Protein AF-A0A7S3U7Y8-F1 (afdb_monomer)

Sequence (103 aa):
TLSSFVITFFVGQSYTFWKNAYALTRAVQGRMNDLGMLCAAHAARGSDGQLTVESEQLLSNLARNLRLVHLLFWADVLYRRSRTFGAPFRILLSDAGFARLAE

Solvent-accessible surface area (backbone atoms only — not comparable to full-atom values): 5876 Å² total; per-residue (Å²): 112,68,67,58,52,53,48,54,52,51,51,55,53,52,50,53,52,49,52,54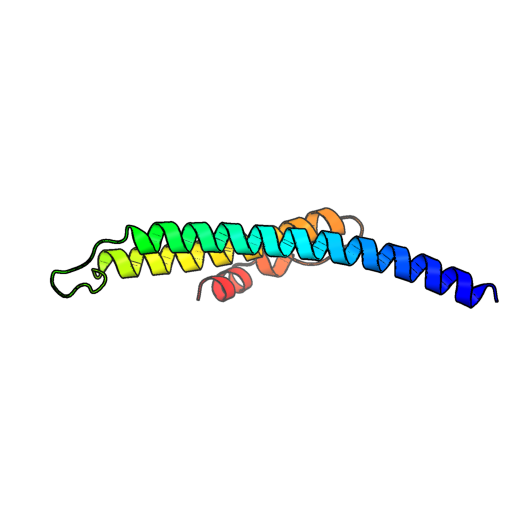,54,50,53,51,53,50,50,56,53,48,54,54,49,51,52,54,49,54,52,64,73,70,46,52,55,46,98,84,69,43,69,31,71,68,38,48,52,50,51,51,53,49,53,52,49,53,52,46,52,53,52,54,50,52,50,45,60,50,41,71,71,24,72,88,72,70,64,76,63,60,53,63,73,33,71,71,40,40,53,72,66,72,115

Foldseek 3Di:
DVVVVVVVVVVVVVVVVVVVVVVVLVVLVVVLVVVLVVLVVPADADPVRHGDPVSVVVSVVSVLVSQLCSVVVVLVVVCVVCVVPDDCPVCCVDPVVVVVSND

Structure (mmCIF, N/CA/C/O backbone):
data_AF-A0A7S3U7Y8-F1
#
_entry.id   AF-A0A7S3U7Y8-F1
#
loop_
_atom_site.group_PDB
_atom_site.id
_atom_site.type_symbol
_atom_site.label_atom_id
_atom_site.label_alt_id
_atom_site.label_comp_id
_atom_site.label_asym_id
_atom_site.label_entity_id
_atom_site.label_seq_id
_atom_site.pdbx_PDB_ins_code
_atom_site.Cartn_x
_atom_site.Cartn_y
_atom_site.Cartn_z
_atom_site.occupancy
_atom_site.B_iso_or_equiv
_atom_site.auth_seq_id
_atom_site.auth_comp_id
_atom_site.auth_asym_id
_atom_site.auth_atom_id
_atom_site.pdbx_PDB_model_num
ATOM 1 N N . THR A 1 1 ? 9.691 -0.856 -41.953 1.00 78.44 1 THR A N 1
ATOM 2 C CA . THR A 1 1 ? 10.071 -2.190 -41.429 1.00 78.44 1 THR A CA 1
ATOM 3 C C . THR A 1 1 ? 10.917 -2.096 -40.167 1.00 78.44 1 THR A C 1
ATOM 5 O O . THR A 1 1 ? 10.485 -2.615 -39.149 1.00 78.44 1 THR A O 1
ATOM 8 N N . LEU A 1 2 ? 12.050 -1.376 -40.164 1.00 93.19 2 LEU A N 1
ATOM 9 C CA . LEU A 1 2 ? 12.878 -1.193 -38.957 1.00 93.19 2 LEU A CA 1
ATOM 10 C C . LEU A 1 2 ? 12.145 -0.473 -37.808 1.00 93.19 2 LEU A C 1
ATOM 12 O O . LEU A 1 2 ? 12.178 -0.937 -36.675 1.00 93.19 2 LEU A O 1
ATOM 16 N N . SER A 1 3 ? 11.427 0.617 -38.093 1.00 94.31 3 SER A N 1
ATOM 17 C CA . SER A 1 3 ? 10.708 1.378 -37.059 1.00 94.31 3 SER A CA 1
ATOM 18 C C . SER A 1 3 ? 9.643 0.545 -36.344 1.00 94.31 3 SER A C 1
ATOM 20 O O . SER A 1 3 ? 9.536 0.602 -35.125 1.00 94.31 3 SER A O 1
ATOM 22 N N . SER A 1 4 ? 8.900 -0.284 -37.082 1.00 94.69 4 SER A N 1
ATOM 23 C CA . SER A 1 4 ? 7.910 -1.199 -36.504 1.00 94.69 4 SER A CA 1
ATOM 24 C C . SER A 1 4 ? 8.570 -2.230 -35.588 1.00 94.69 4 SER A C 1
ATOM 26 O O . SER A 1 4 ? 8.086 -2.444 -34.486 1.00 94.69 4 SER A O 1
ATOM 28 N N . PHE A 1 5 ? 9.711 -2.801 -35.993 1.00 95.19 5 PHE A N 1
ATOM 29 C CA . PHE A 1 5 ? 10.482 -3.718 -35.147 1.00 95.19 5 PHE A CA 1
ATOM 30 C C . PHE A 1 5 ? 10.934 -3.052 -33.839 1.00 95.19 5 PHE A C 1
ATOM 32 O O . PHE A 1 5 ? 10.715 -3.602 -32.761 1.00 95.19 5 PHE A O 1
ATOM 39 N N . VAL A 1 6 ? 11.505 -1.845 -33.923 1.00 96.94 6 VAL A N 1
ATOM 40 C CA . VAL A 1 6 ? 11.969 -1.091 -32.747 1.00 96.94 6 VAL A CA 1
ATOM 41 C C . VAL A 1 6 ? 10.809 -0.777 -31.800 1.00 96.94 6 VAL A C 1
ATOM 43 O O . VAL A 1 6 ? 10.937 -0.978 -30.594 1.00 96.94 6 VAL A O 1
ATOM 46 N N . ILE A 1 7 ? 9.662 -0.342 -32.331 1.00 96.25 7 ILE A N 1
ATOM 47 C CA . ILE A 1 7 ? 8.470 -0.044 -31.528 1.00 96.25 7 ILE A CA 1
ATOM 48 C C . ILE A 1 7 ? 7.942 -1.312 -30.857 1.00 96.25 7 ILE A C 1
ATOM 50 O O . ILE A 1 7 ? 7.711 -1.301 -29.652 1.00 96.25 7 ILE A O 1
ATOM 54 N N . THR A 1 8 ? 7.777 -2.412 -31.594 1.00 96.94 8 THR A N 1
ATOM 55 C CA . THR A 1 8 ? 7.271 -3.669 -31.025 1.00 96.94 8 THR A CA 1
ATOM 56 C C . THR A 1 8 ? 8.197 -4.203 -29.935 1.00 96.94 8 THR A C 1
ATOM 58 O O . THR A 1 8 ? 7.717 -4.614 -28.878 1.00 96.94 8 THR A O 1
ATOM 61 N N . PHE A 1 9 ? 9.515 -4.146 -30.145 1.00 96.12 9 PHE A N 1
ATOM 62 C CA . PHE A 1 9 ? 10.490 -4.544 -29.132 1.00 96.12 9 PHE A CA 1
ATOM 63 C C . PHE A 1 9 ? 10.401 -3.660 -27.882 1.00 96.12 9 PHE A C 1
ATOM 65 O O . PHE A 1 9 ? 10.276 -4.175 -26.769 1.00 96.12 9 PHE A O 1
ATOM 72 N N . PHE A 1 10 ? 10.407 -2.336 -28.061 1.00 96.75 10 PHE A N 1
ATOM 73 C CA . PHE A 1 10 ? 10.296 -1.383 -26.959 1.00 96.75 10 PHE A CA 1
ATOM 74 C C . PHE A 1 10 ? 9.003 -1.592 -26.166 1.00 96.75 10 PHE A C 1
ATOM 76 O O . PHE A 1 10 ? 9.051 -1.764 -24.951 1.00 96.75 10 PHE A O 1
ATOM 83 N N . VAL A 1 11 ? 7.857 -1.673 -26.848 1.00 97.31 11 VAL A N 1
ATOM 84 C CA . VAL A 1 11 ? 6.546 -1.894 -26.221 1.00 97.31 11 VAL A CA 1
ATOM 85 C C . VAL A 1 11 ? 6.510 -3.219 -25.462 1.00 97.31 11 VAL A C 1
ATOM 87 O O . VAL A 1 11 ? 5.997 -3.257 -24.345 1.00 97.31 11 VAL A O 1
ATOM 90 N N . GLY A 1 12 ? 7.090 -4.293 -26.007 1.00 97.50 12 GLY A N 1
ATOM 91 C CA . GLY A 1 12 ? 7.177 -5.581 -25.315 1.00 97.50 12 GLY A CA 1
ATOM 92 C C . GLY A 1 12 ? 7.944 -5.493 -23.989 1.00 97.50 12 GLY A C 1
ATOM 93 O O . GLY A 1 12 ? 7.492 -6.016 -22.962 1.00 97.50 12 GLY A O 1
ATOM 94 N N . GLN A 1 13 ? 9.070 -4.774 -23.982 1.00 96.75 13 GLN A N 1
ATOM 95 C CA . GLN A 1 13 ? 9.856 -4.532 -22.769 1.00 96.75 13 GLN A CA 1
ATOM 96 C C . GLN A 1 13 ? 9.113 -3.625 -21.780 1.00 96.75 13 GLN A C 1
ATOM 98 O O . GLN A 1 13 ? 8.990 -3.963 -20.599 1.00 96.75 13 GLN A O 1
ATOM 103 N N . SER A 1 14 ? 8.544 -2.514 -22.253 1.00 96.12 14 SER A N 1
ATOM 104 C CA . SER A 1 14 ? 7.764 -1.586 -21.428 1.00 96.12 14 SER A CA 1
ATOM 105 C C . SER A 1 14 ? 6.550 -2.257 -20.790 1.00 96.12 14 SER A C 1
ATOM 107 O O . SER A 1 14 ? 6.276 -2.032 -19.613 1.00 96.12 14 SER A O 1
ATOM 109 N N . TYR A 1 15 ? 5.845 -3.117 -21.527 1.00 96.88 15 TYR A N 1
ATOM 110 C CA . TYR A 1 15 ? 4.694 -3.852 -21.011 1.00 96.88 15 TYR A CA 1
ATOM 111 C C . TYR A 1 15 ? 5.093 -4.845 -19.917 1.00 96.88 15 TYR A C 1
ATOM 113 O O . TYR A 1 15 ? 4.431 -4.936 -18.882 1.00 96.88 15 TYR A O 1
ATOM 121 N N . THR A 1 16 ? 6.201 -5.564 -20.108 1.00 97.12 16 THR A N 1
ATOM 122 C CA . THR A 1 16 ? 6.731 -6.484 -19.091 1.00 97.12 16 THR A CA 1
ATOM 123 C C . THR A 1 16 ? 7.113 -5.733 -17.818 1.00 97.12 16 THR A C 1
ATOM 125 O O . THR A 1 16 ? 6.726 -6.138 -16.721 1.00 97.12 16 THR A O 1
ATOM 128 N N . PHE A 1 17 ? 7.792 -4.594 -17.959 1.00 94.25 17 PHE A N 1
ATOM 129 C CA . PHE A 1 17 ? 8.104 -3.715 -16.837 1.00 94.25 17 PHE A CA 1
ATOM 130 C C . PHE A 1 17 ? 6.839 -3.220 -16.120 1.00 94.25 17 PHE A C 1
ATOM 132 O O . PHE A 1 17 ? 6.749 -3.321 -14.895 1.00 94.25 17 PHE A O 1
ATOM 139 N N . TRP A 1 18 ? 5.846 -2.734 -16.871 1.00 94.88 18 TRP A N 1
ATOM 140 C CA . TRP A 1 18 ? 4.582 -2.249 -16.318 1.00 94.88 18 TRP A CA 1
ATOM 141 C C . TRP A 1 18 ? 3.844 -3.332 -15.530 1.00 94.88 18 TRP A C 1
ATOM 143 O O . TRP A 1 18 ? 3.422 -3.070 -14.406 1.00 94.88 18 TRP A O 1
ATOM 153 N N . LYS A 1 19 ? 3.741 -4.558 -16.062 1.00 97.62 19 LYS A N 1
ATOM 154 C CA . LYS A 1 19 ? 3.100 -5.679 -15.354 1.00 97.62 19 LYS A CA 1
ATOM 155 C C . LYS A 1 19 ? 3.759 -5.956 -14.006 1.00 97.62 19 LYS A C 1
ATOM 157 O O . LYS A 1 19 ? 3.061 -6.126 -13.009 1.00 97.62 19 LYS A O 1
ATOM 162 N N . ASN A 1 20 ? 5.091 -5.974 -13.969 1.00 95.50 20 ASN A N 1
ATOM 163 C CA . ASN A 1 20 ? 5.837 -6.227 -12.738 1.00 95.50 20 ASN A CA 1
ATOM 164 C C . ASN A 1 20 ? 5.624 -5.103 -11.718 1.00 95.50 20 ASN A C 1
ATOM 166 O O . ASN A 1 20 ? 5.339 -5.373 -10.552 1.00 95.50 20 ASN A O 1
ATOM 170 N N . ALA A 1 21 ? 5.700 -3.845 -12.161 1.00 91.69 21 ALA A N 1
ATOM 171 C CA . ALA A 1 21 ? 5.425 -2.693 -11.309 1.00 91.69 21 ALA A CA 1
ATOM 172 C C . ALA A 1 21 ? 3.986 -2.725 -10.766 1.00 91.69 21 ALA A C 1
ATOM 174 O O . ALA A 1 21 ? 3.779 -2.549 -9.569 1.00 91.69 21 ALA A O 1
ATOM 175 N N . TYR A 1 22 ? 3.003 -3.021 -11.618 1.00 93.94 22 TYR A N 1
ATOM 176 C CA . TYR A 1 22 ? 1.601 -3.140 -11.228 1.00 93.94 22 TYR A CA 1
ATOM 177 C C . TYR A 1 22 ? 1.388 -4.232 -10.173 1.00 93.94 22 TYR A C 1
ATOM 179 O O . TYR A 1 22 ? 0.763 -3.974 -9.144 1.00 93.94 22 TYR A O 1
ATOM 187 N N . ALA A 1 23 ? 1.940 -5.430 -10.391 1.00 96.31 23 ALA A N 1
ATOM 188 C CA . ALA A 1 23 ? 1.817 -6.544 -9.455 1.00 96.31 23 ALA A CA 1
ATOM 189 C C . ALA A 1 23 ? 2.391 -6.195 -8.072 1.00 96.31 23 ALA A C 1
ATOM 191 O O . ALA A 1 23 ? 1.736 -6.429 -7.055 1.00 96.31 23 ALA A O 1
ATOM 192 N N . LEU A 1 24 ? 3.571 -5.566 -8.031 1.00 93.06 24 LEU A N 1
ATOM 193 C CA . LEU A 1 24 ? 4.194 -5.109 -6.786 1.00 93.06 24 LEU A CA 1
ATOM 194 C C . LEU A 1 24 ? 3.348 -4.043 -6.081 1.00 93.06 24 LEU A C 1
ATOM 196 O O . LEU A 1 24 ? 3.107 -4.149 -4.879 1.00 93.06 24 LEU A O 1
ATOM 200 N N . THR A 1 25 ? 2.835 -3.056 -6.819 1.00 91.81 25 THR A N 1
ATOM 201 C CA . THR A 1 25 ? 1.961 -2.022 -6.251 1.00 91.81 25 THR A CA 1
ATOM 202 C C . THR A 1 25 ? 0.706 -2.625 -5.628 1.00 91.81 25 THR A C 1
ATOM 204 O O . THR A 1 25 ? 0.326 -2.257 -4.516 1.00 91.81 25 THR A O 1
ATOM 207 N N . ARG A 1 26 ? 0.076 -3.588 -6.307 1.00 94.31 26 ARG A N 1
ATOM 208 C CA . ARG A 1 26 ? -1.107 -4.284 -5.784 1.00 94.31 26 ARG A CA 1
ATOM 209 C C . ARG A 1 26 ? -0.784 -5.141 -4.565 1.00 94.31 26 ARG A C 1
ATOM 211 O O . ARG A 1 26 ? -1.590 -5.168 -3.640 1.00 94.31 26 ARG A O 1
ATOM 218 N N . ALA A 1 27 ? 0.383 -5.781 -4.524 1.00 95.75 27 ALA A N 1
ATOM 219 C CA . ALA A 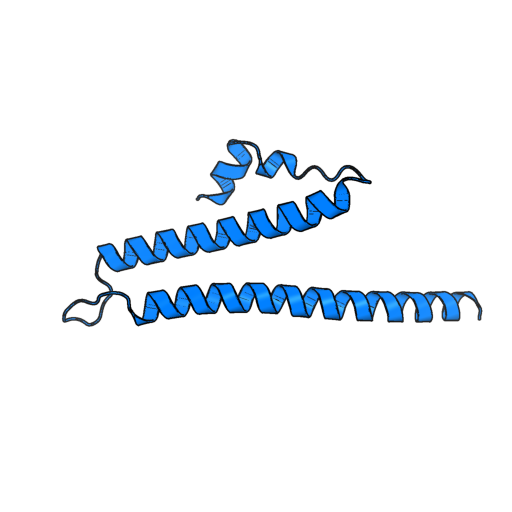1 27 ? 0.820 -6.542 -3.357 1.00 95.75 27 ALA A CA 1
ATOM 220 C C . ALA A 1 27 ? 0.985 -5.642 -2.121 1.00 95.75 27 ALA A C 1
ATOM 222 O O . ALA A 1 27 ? 0.456 -5.965 -1.058 1.00 95.75 27 ALA A O 1
ATOM 223 N N . VAL A 1 28 ? 1.636 -4.481 -2.267 1.00 92.62 28 VAL A N 1
ATOM 224 C CA . VAL A 1 28 ? 1.785 -3.494 -1.180 1.00 92.62 28 VAL A CA 1
ATOM 225 C C . VAL A 1 28 ? 0.418 -3.013 -0.685 1.00 92.62 28 VAL A C 1
ATOM 227 O O . VAL A 1 28 ? 0.155 -3.029 0.517 1.00 92.62 28 VAL A O 1
ATOM 230 N N . GLN A 1 29 ? -0.486 -2.658 -1.605 1.00 92.25 29 GLN A N 1
ATOM 231 C CA . GLN A 1 29 ? -1.859 -2.267 -1.267 1.00 92.25 29 GLN A CA 1
ATOM 232 C C . GLN A 1 29 ? -2.619 -3.373 -0.525 1.00 92.25 29 GLN A C 1
ATOM 234 O O . GLN A 1 29 ? -3.282 -3.092 0.472 1.00 92.25 29 GLN A O 1
ATOM 239 N N . GLY A 1 30 ? -2.487 -4.624 -0.972 1.00 95.19 30 GLY A N 1
ATOM 240 C CA . GLY A 1 30 ? -3.103 -5.781 -0.325 1.00 95.19 30 GLY A CA 1
ATOM 241 C C . GLY A 1 30 ? -2.628 -5.966 1.114 1.00 95.19 30 GLY A C 1
ATOM 242 O O . GLY A 1 30 ? -3.450 -6.068 2.015 1.00 95.19 30 GLY A O 1
ATOM 243 N N . ARG A 1 31 ? -1.315 -5.905 1.365 1.00 95.06 31 ARG A N 1
ATOM 244 C CA . ARG A 1 31 ? -0.756 -6.059 2.722 1.00 95.06 31 ARG A CA 1
ATOM 245 C C . ARG A 1 31 ? -1.231 -4.982 3.696 1.00 95.06 31 ARG A C 1
ATOM 247 O O . ARG A 1 31 ? -1.512 -5.291 4.848 1.00 95.06 31 ARG A O 1
ATOM 254 N N . MET A 1 32 ? -1.355 -3.733 3.252 1.00 94.19 32 MET A N 1
ATOM 255 C CA . MET A 1 32 ? -1.903 -2.671 4.107 1.00 94.19 32 MET A CA 1
ATOM 256 C C . MET A 1 32 ? -3.388 -2.884 4.408 1.00 94.19 32 MET A C 1
ATOM 258 O O . MET A 1 32 ? -3.829 -2.626 5.525 1.00 94.19 32 MET A O 1
ATOM 262 N N . ASN A 1 33 ? -4.155 -3.378 3.434 1.00 94.50 33 ASN A N 1
ATOM 263 C CA . ASN A 1 33 ? -5.548 -3.750 3.656 1.00 94.50 33 ASN A CA 1
ATOM 264 C C . ASN A 1 33 ? -5.670 -4.908 4.655 1.00 94.50 33 ASN A C 1
ATOM 266 O O . ASN A 1 33 ? -6.527 -4.860 5.531 1.00 94.50 33 ASN A O 1
ATOM 270 N N . ASP A 1 34 ? -4.790 -5.908 4.567 1.00 96.44 34 ASP A N 1
ATOM 271 C CA . ASP A 1 34 ? -4.762 -7.034 5.506 1.00 96.44 34 ASP A CA 1
ATOM 272 C C . ASP A 1 34 ? -4.529 -6.553 6.948 1.00 96.44 34 ASP A C 1
ATOM 274 O O . ASP A 1 34 ? -5.208 -7.014 7.863 1.00 96.44 34 ASP A O 1
ATOM 278 N N . LEU A 1 35 ? -3.635 -5.576 7.154 1.00 95.44 35 LEU A N 1
ATOM 279 C CA . LEU A 1 35 ? -3.433 -4.940 8.463 1.00 95.44 35 LEU A CA 1
ATOM 280 C C . LEU A 1 35 ? -4.701 -4.236 8.958 1.00 95.44 35 LEU A C 1
ATOM 282 O O . LEU A 1 35 ? -5.106 -4.433 10.103 1.00 95.44 35 LEU A O 1
ATOM 286 N N . GLY A 1 36 ? -5.348 -3.448 8.095 1.00 94.69 36 GLY A N 1
ATOM 287 C CA . GLY A 1 36 ? -6.602 -2.773 8.434 1.00 94.69 36 GLY A CA 1
ATOM 288 C C . GLY A 1 36 ? -7.706 -3.760 8.822 1.00 94.69 36 GLY A C 1
ATOM 289 O O . GLY A 1 36 ? -8.372 -3.575 9.839 1.00 94.69 36 GLY A O 1
ATOM 290 N N . MET A 1 37 ? -7.850 -4.846 8.060 1.00 95.88 37 MET A N 1
ATOM 291 C CA . MET A 1 37 ? -8.820 -5.907 8.331 1.00 95.88 37 MET A CA 1
ATOM 292 C C . MET A 1 37 ? -8.524 -6.655 9.629 1.00 95.88 37 MET A C 1
ATOM 294 O O . MET A 1 37 ? -9.448 -6.906 10.398 1.00 95.88 37 MET A O 1
ATOM 298 N N . LEU A 1 38 ? -7.258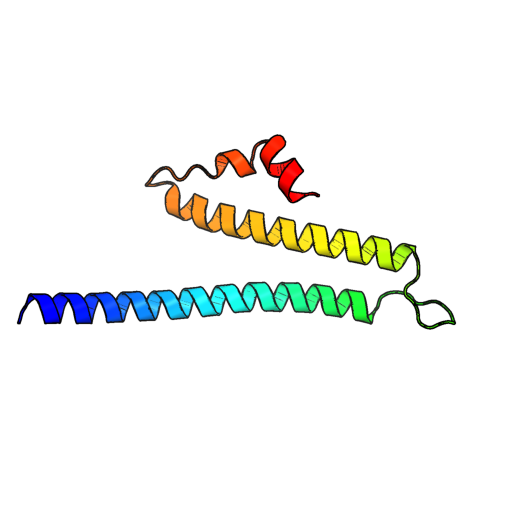 -6.982 9.900 1.00 96.81 38 LEU A N 1
ATOM 299 C CA . LEU A 1 38 ? -6.858 -7.663 11.131 1.00 96.81 38 LEU A CA 1
ATOM 300 C C . LEU A 1 38 ? -7.203 -6.820 12.365 1.00 96.81 38 LEU A C 1
ATOM 302 O O . LEU A 1 38 ? -7.792 -7.325 13.320 1.00 96.81 38 LEU A O 1
ATOM 306 N N . CYS A 1 39 ? -6.896 -5.522 12.327 1.00 95.94 39 CYS A N 1
ATOM 307 C CA . CYS A 1 39 ? -7.238 -4.610 13.413 1.00 95.94 39 CYS A CA 1
ATOM 308 C C . CYS A 1 39 ? -8.756 -4.437 13.557 1.00 95.94 39 CYS A C 1
ATOM 310 O O . CYS A 1 39 ? -9.263 -4.470 14.674 1.00 95.94 39 CYS A 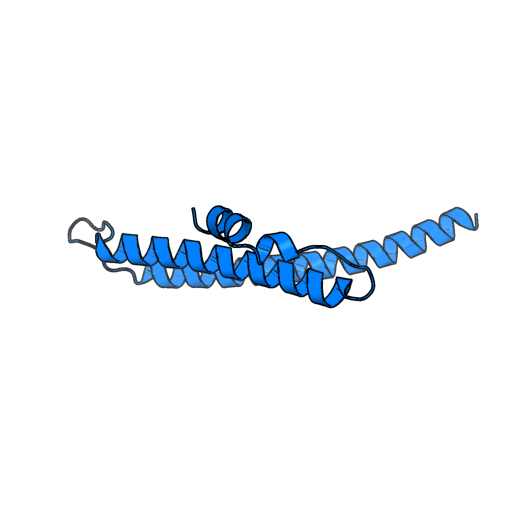O 1
ATOM 312 N N . ALA A 1 40 ? -9.496 -4.306 12.454 1.00 94.94 40 ALA A N 1
ATOM 313 C CA . ALA A 1 40 ? -10.951 -4.162 12.490 1.00 94.94 40 ALA A CA 1
ATOM 314 C C . ALA A 1 40 ? -11.672 -5.429 12.993 1.00 94.94 40 ALA A C 1
ATOM 316 O O . ALA A 1 40 ? -12.709 -5.329 13.654 1.00 94.94 40 ALA A O 1
ATOM 317 N N . ALA A 1 41 ? -11.125 -6.614 12.705 1.00 95.81 41 ALA A N 1
ATOM 318 C CA . ALA A 1 41 ? -11.664 -7.897 13.153 1.00 95.81 41 ALA A CA 1
ATOM 319 C C . ALA A 1 41 ? -11.489 -8.126 14.663 1.00 95.81 41 ALA A C 1
ATOM 321 O O . ALA A 1 41 ? -12.290 -8.835 15.270 1.00 95.81 41 ALA A O 1
ATOM 322 N N . HIS A 1 42 ? -10.460 -7.531 15.270 1.00 95.56 42 HIS A N 1
ATOM 323 C CA 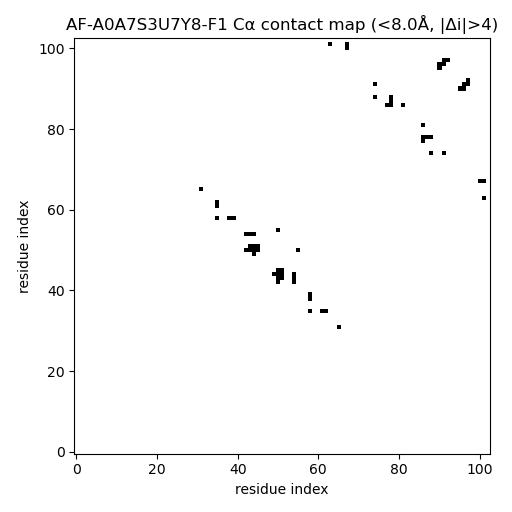. HIS A 1 42 ? -10.158 -7.658 16.702 1.00 95.56 42 HIS A CA 1
ATOM 324 C C . HIS A 1 42 ? -10.479 -6.399 17.514 1.00 95.56 42 HIS A C 1
ATOM 326 O O . HIS A 1 42 ? -10.193 -6.345 18.708 1.00 95.56 42 HIS A O 1
ATOM 332 N N . ALA A 1 43 ? -11.072 -5.388 16.882 1.00 96.88 43 ALA A N 1
ATOM 333 C CA . ALA A 1 43 ? -11.487 -4.166 17.548 1.00 96.88 43 ALA A CA 1
ATOM 334 C C . ALA A 1 43 ? -12.576 -4.451 18.594 1.00 96.88 43 ALA A C 1
ATOM 336 O O . ALA A 1 43 ? -13.481 -5.258 18.356 1.00 96.88 43 ALA A O 1
ATOM 337 N N . ALA A 1 44 ? -12.493 -3.782 19.747 1.00 96.81 44 ALA A N 1
ATOM 338 C CA . ALA A 1 44 ? -13.462 -3.963 20.816 1.00 96.81 44 ALA A CA 1
ATOM 339 C C . ALA A 1 44 ? -14.831 -3.413 20.397 1.00 96.81 44 ALA A C 1
ATOM 341 O O . ALA A 1 44 ? -14.940 -2.393 19.706 1.00 96.81 44 ALA A O 1
ATOM 342 N N . ARG A 1 45 ? -15.885 -4.112 20.821 1.00 96.94 45 ARG A N 1
ATOM 343 C CA . ARG A 1 45 ? -17.272 -3.789 20.485 1.00 96.94 45 ARG A CA 1
ATOM 344 C C . ARG A 1 45 ? -18.135 -3.721 21.735 1.00 96.94 45 ARG A C 1
ATOM 346 O O . ARG A 1 45 ? -17.882 -4.443 22.699 1.00 96.94 45 ARG A O 1
ATOM 353 N N . GLY A 1 46 ? -19.134 -2.848 21.699 1.00 94.88 46 GLY A N 1
ATOM 354 C CA . GLY A 1 46 ? -20.168 -2.757 22.719 1.00 94.88 46 GLY A CA 1
ATOM 355 C C . GLY A 1 46 ? -21.116 -3.956 22.688 1.00 94.88 46 GLY A C 1
ATOM 356 O O . GLY A 1 46 ? -21.053 -4.818 21.807 1.00 94.88 46 GLY A O 1
ATOM 357 N N . SER A 1 47 ? -22.035 -4.002 23.652 1.00 93.94 47 SER A N 1
ATOM 358 C CA . SER A 1 47 ? -23.109 -5.005 23.698 1.00 93.94 47 SER A CA 1
ATOM 359 C C . SER A 1 47 ? -24.080 -4.909 22.514 1.00 93.94 47 SER A C 1
ATOM 361 O O . SER A 1 47 ? -24.773 -5.873 22.206 1.00 93.94 47 SER A O 1
ATOM 363 N N . ASP A 1 48 ? -24.106 -3.764 21.836 1.00 94.44 48 ASP A N 1
ATOM 364 C CA . ASP A 1 48 ? -24.841 -3.488 20.602 1.00 94.44 48 ASP A CA 1
ATOM 365 C C . ASP A 1 48 ? -24.107 -3.965 19.330 1.00 94.44 48 ASP A C 1
ATOM 367 O O . ASP A 1 48 ? -24.629 -3.836 18.222 1.00 94.44 48 ASP A O 1
ATOM 371 N N . GLY A 1 49 ? -22.892 -4.510 19.472 1.00 92.38 49 GLY A N 1
ATOM 372 C CA . GLY A 1 49 ? -22.043 -4.954 18.366 1.00 92.38 49 GLY A CA 1
ATOM 373 C C . GLY A 1 49 ? -21.338 -3.820 17.610 1.00 92.38 49 GLY A C 1
ATOM 374 O O . GLY A 1 49 ? -20.553 -4.095 16.690 1.00 92.38 49 GLY A O 1
ATOM 375 N N . GLN A 1 50 ? -21.566 -2.561 17.992 1.00 95.06 50 GLN A N 1
ATOM 376 C CA . GLN A 1 50 ? -20.872 -1.412 17.416 1.00 95.06 50 GLN A CA 1
ATOM 377 C C . GLN A 1 50 ? -19.459 -1.298 17.976 1.00 95.06 50 GLN A C 1
ATOM 379 O O . GLN A 1 50 ? -19.148 -1.841 19.035 1.00 95.06 50 GLN A O 1
ATOM 384 N N . LEU A 1 51 ? -18.574 -0.626 17.242 1.00 95.94 51 LEU A N 1
ATOM 385 C CA . LEU A 1 51 ? -17.227 -0.340 17.736 1.00 95.94 51 LEU A CA 1
ATOM 386 C C . LEU A 1 51 ? -17.308 0.559 18.972 1.00 95.94 51 LEU A C 1
ATOM 388 O O . LEU A 1 51 ? -18.112 1.489 19.008 1.00 95.94 51 LEU A O 1
ATOM 392 N N . THR A 1 52 ? -16.461 0.304 19.971 1.00 96.94 52 THR A N 1
ATOM 393 C CA . THR A 1 52 ? -16.299 1.277 21.059 1.00 96.94 52 THR A CA 1
ATOM 394 C C . THR A 1 52 ? -15.655 2.554 20.522 1.00 96.94 52 THR A C 1
ATOM 396 O O . THR A 1 52 ? -14.922 2.514 19.529 1.00 96.94 52 THR A O 1
ATOM 399 N N . VAL A 1 53 ? -15.881 3.682 21.198 1.00 96.44 53 VAL A N 1
ATOM 400 C CA . VAL A 1 53 ? -15.327 4.987 20.796 1.00 96.44 53 VAL A CA 1
ATOM 401 C C . VAL A 1 53 ? -13.800 4.928 20.690 1.00 96.44 53 VAL A C 1
ATOM 403 O O . VAL A 1 53 ? -13.210 5.439 19.740 1.00 96.44 53 VAL A O 1
ATOM 406 N N . GLU A 1 54 ? -13.145 4.243 21.625 1.00 96.06 54 GLU A N 1
ATOM 407 C CA . GLU A 1 54 ? -11.691 4.070 21.642 1.00 96.06 54 GLU A CA 1
ATOM 408 C C . GLU A 1 54 ? -11.213 3.225 20.456 1.00 96.06 54 GLU A C 1
ATOM 410 O O . GLU A 1 54 ? -10.194 3.533 19.834 1.00 96.06 54 GLU A O 1
ATOM 415 N N . SER A 1 55 ? -11.961 2.172 20.113 1.00 96.50 55 SER A N 1
ATOM 416 C CA . SER A 1 55 ? -11.642 1.300 18.982 1.00 96.50 55 SER A CA 1
ATOM 417 C C . SER A 1 55 ? -11.800 2.027 17.651 1.00 96.50 55 SER A C 1
ATOM 419 O O . SER A 1 55 ? -10.956 1.890 16.768 1.00 96.50 55 SER A O 1
ATOM 421 N N . GLU A 1 56 ? -12.847 2.836 17.510 1.00 96.12 56 GLU A N 1
ATOM 422 C CA . GLU A 1 56 ? -13.065 3.672 16.331 1.00 96.12 56 GLU A CA 1
ATOM 423 C C . GLU A 1 56 ? -11.938 4.702 16.156 1.00 96.12 56 GLU A C 1
ATOM 425 O O . GLU A 1 56 ? -11.365 4.822 15.068 1.00 96.12 56 GLU A O 1
ATOM 430 N N . GLN A 1 57 ? -11.546 5.385 17.235 1.00 96.50 57 GLN A N 1
ATOM 431 C CA . GLN A 1 57 ? -10.422 6.325 17.220 1.00 96.50 57 GLN A CA 1
ATOM 432 C C . GLN A 1 57 ? -9.106 5.640 16.835 1.00 96.50 57 GLN A C 1
ATOM 434 O O . GLN A 1 57 ? -8.354 6.159 16.004 1.00 96.50 57 GLN A O 1
ATOM 439 N N . LEU A 1 58 ? -8.833 4.458 17.394 1.00 95.38 58 LEU A N 1
ATOM 440 C CA . LEU A 1 58 ? -7.642 3.680 17.064 1.00 95.38 58 LEU A CA 1
ATOM 441 C C . LEU A 1 58 ? -7.617 3.289 15.581 1.00 95.38 58 LEU A C 1
ATOM 443 O O . LEU A 1 58 ? -6.599 3.487 14.915 1.00 95.38 58 LEU A O 1
ATOM 447 N N . LEU A 1 59 ? -8.726 2.763 15.052 1.00 96.38 59 LEU A N 1
ATOM 448 C CA . LEU A 1 59 ? -8.831 2.364 13.647 1.00 96.38 59 LEU A CA 1
ATOM 449 C C . LEU A 1 59 ? -8.692 3.562 12.699 1.00 96.38 59 LEU A C 1
ATOM 451 O O . LEU A 1 59 ? -8.028 3.448 11.668 1.00 96.38 59 LEU A O 1
ATOM 455 N N . SER A 1 60 ? -9.246 4.720 13.065 1.00 95.44 60 SER A N 1
ATOM 456 C CA . SER A 1 60 ? -9.093 5.967 12.307 1.00 95.44 60 SER A CA 1
ATOM 457 C C . SER A 1 60 ? -7.628 6.420 12.244 1.00 95.44 60 SER A C 1
ATOM 459 O O . SER A 1 60 ? -7.092 6.688 11.163 1.00 95.44 60 SER A O 1
ATOM 461 N N . ASN A 1 61 ? -6.929 6.408 13.383 1.00 95.56 61 ASN A N 1
ATOM 462 C CA . ASN A 1 61 ? -5.504 6.741 13.448 1.00 95.56 61 ASN A CA 1
ATOM 463 C C . ASN A 1 61 ? -4.643 5.745 12.662 1.00 95.56 61 ASN A C 1
ATOM 465 O O . ASN A 1 61 ? -3.735 6.145 11.931 1.00 95.56 61 ASN A O 1
ATOM 469 N N . LEU A 1 62 ? -4.947 4.449 12.759 1.00 95.44 62 LEU A N 1
ATOM 470 C CA . LEU A 1 62 ? -4.274 3.413 11.981 1.00 95.44 62 LEU A CA 1
ATOM 471 C C . LEU A 1 62 ? -4.449 3.645 10.476 1.00 95.44 62 LEU A C 1
ATOM 473 O O . LEU A 1 62 ? -3.466 3.604 9.738 1.00 95.44 62 LEU A O 1
ATOM 477 N N . ALA A 1 63 ? -5.671 3.922 10.018 1.00 92.81 63 ALA A N 1
ATOM 478 C CA . ALA A 1 63 ? -5.955 4.165 8.607 1.00 92.81 63 ALA A CA 1
ATOM 479 C C . ALA A 1 63 ? -5.181 5.379 8.065 1.00 92.81 63 ALA A C 1
ATOM 481 O O . ALA A 1 63 ? -4.591 5.305 6.981 1.00 92.81 63 ALA A O 1
ATOM 482 N N . ARG A 1 64 ? -5.120 6.472 8.840 1.00 92.81 64 ARG A N 1
ATOM 483 C CA . ARG A 1 64 ? -4.313 7.661 8.516 1.00 92.81 64 ARG A CA 1
ATOM 484 C C . ARG A 1 64 ? -2.826 7.325 8.416 1.00 92.81 64 ARG A C 1
ATOM 486 O O . ARG A 1 64 ? -2.191 7.649 7.414 1.00 92.81 64 ARG A O 1
ATOM 493 N N . ASN A 1 65 ? -2.291 6.600 9.395 1.00 93.38 65 ASN A N 1
ATOM 494 C CA . ASN A 1 65 ? -0.882 6.207 9.411 1.00 93.38 65 ASN A CA 1
ATOM 495 C C . ASN A 1 65 ? -0.523 5.268 8.252 1.00 93.38 65 ASN A C 1
ATOM 497 O O . ASN A 1 65 ? 0.508 5.461 7.611 1.00 93.38 65 ASN A O 1
ATOM 501 N N . LEU A 1 66 ? -1.379 4.296 7.919 1.00 93.62 66 LEU A N 1
ATOM 502 C CA . LEU A 1 66 ? -1.174 3.412 6.766 1.00 93.62 66 LEU A CA 1
ATOM 503 C C . LEU A 1 66 ? -1.147 4.199 5.450 1.00 93.62 66 LEU A C 1
ATOM 505 O O . LEU A 1 66 ? -0.285 3.954 4.603 1.00 93.62 66 LEU A O 1
ATOM 509 N N . ARG A 1 67 ? -2.042 5.182 5.284 1.00 90.62 67 ARG A N 1
ATOM 510 C CA . ARG A 1 67 ? -2.037 6.073 4.115 1.00 90.62 67 ARG A CA 1
ATOM 511 C C . ARG A 1 67 ? -0.749 6.894 4.041 1.00 90.62 67 ARG A C 1
ATOM 513 O O . ARG A 1 67 ? -0.151 6.972 2.968 1.00 90.62 67 ARG A O 1
ATOM 520 N N . LEU A 1 68 ? -0.311 7.469 5.159 1.00 89.75 68 LEU A N 1
ATOM 521 C CA . LEU A 1 68 ? 0.916 8.260 5.217 1.00 89.75 68 LEU A CA 1
ATOM 522 C C . LEU A 1 68 ? 2.147 7.411 4.874 1.00 89.75 68 LEU A C 1
ATOM 524 O O . LEU A 1 68 ? 2.948 7.805 4.029 1.00 89.75 68 LEU A O 1
ATOM 528 N N . VAL A 1 69 ? 2.259 6.214 5.456 1.00 90.19 69 VAL A N 1
ATOM 529 C CA . VAL A 1 69 ? 3.333 5.259 5.145 1.00 90.19 69 VAL A CA 1
ATOM 530 C C . VAL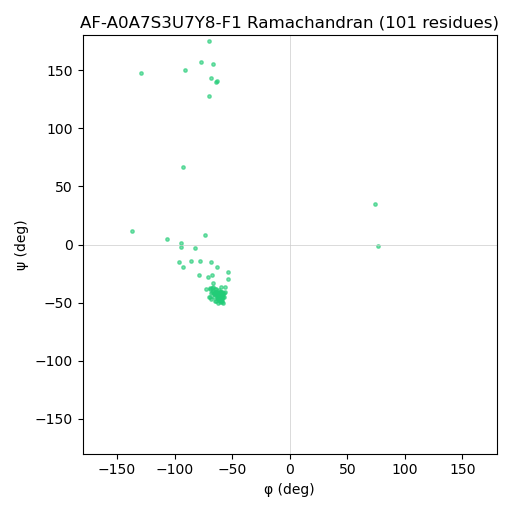 A 1 69 ? 3.337 4.913 3.659 1.00 90.19 69 VAL A C 1
ATOM 532 O O . VAL A 1 69 ? 4.395 4.936 3.037 1.00 90.19 69 VAL A O 1
ATOM 535 N N . HIS A 1 70 ? 2.173 4.647 3.063 1.00 90.75 70 HIS A N 1
ATOM 536 C CA . HIS A 1 70 ? 2.067 4.339 1.638 1.00 90.75 70 HIS A CA 1
ATOM 537 C C . HIS A 1 70 ? 2.581 5.481 0.753 1.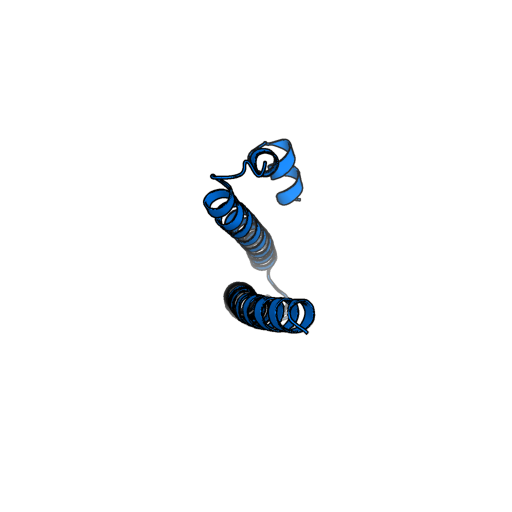00 90.75 70 HIS A C 1
ATOM 539 O O . HIS A 1 70 ? 3.336 5.250 -0.191 1.00 90.75 70 HIS A O 1
ATOM 545 N N . LEU A 1 71 ? 2.188 6.716 1.067 1.00 87.25 71 LEU A N 1
ATOM 546 C CA . LEU A 1 71 ? 2.612 7.906 0.335 1.00 87.25 71 LEU A CA 1
ATOM 547 C C . LEU A 1 71 ? 4.115 8.145 0.461 1.00 87.25 71 LEU A C 1
ATOM 549 O O . LEU A 1 71 ? 4.787 8.340 -0.550 1.00 87.25 71 LEU A O 1
ATOM 553 N N . LEU A 1 72 ? 4.648 8.090 1.684 1.00 85.94 72 LEU A N 1
ATOM 554 C CA . LEU A 1 72 ? 6.073 8.286 1.945 1.00 85.94 72 LEU A CA 1
ATOM 555 C C . LEU A 1 72 ? 6.919 7.179 1.313 1.00 85.94 72 LEU A C 1
ATOM 557 O O . LEU A 1 72 ? 7.968 7.469 0.742 1.00 85.94 72 LEU A O 1
ATOM 561 N N . PHE A 1 73 ? 6.444 5.932 1.342 1.00 87.31 73 PHE A N 1
ATOM 562 C CA . PHE A 1 73 ? 7.090 4.811 0.665 1.00 87.31 73 PHE A CA 1
ATOM 563 C C . PHE A 1 73 ? 7.224 5.069 -0.839 1.00 87.31 73 PHE A C 1
ATOM 565 O O . PHE A 1 73 ? 8.320 4.956 -1.385 1.00 87.31 73 PHE A O 1
ATOM 572 N N . TRP A 1 74 ? 6.146 5.470 -1.520 1.00 84.88 74 TRP A N 1
ATOM 573 C CA . TRP A 1 74 ? 6.220 5.761 -2.956 1.00 84.88 74 TRP A CA 1
ATOM 574 C C . TRP A 1 74 ? 7.033 7.011 -3.271 1.00 84.88 74 TRP A C 1
ATOM 576 O O . TRP A 1 74 ? 7.780 7.008 -4.250 1.00 84.88 74 TRP A O 1
ATOM 586 N N . ALA A 1 75 ? 6.933 8.055 -2.447 1.00 82.25 75 ALA A N 1
ATOM 587 C CA . ALA A 1 75 ? 7.755 9.251 -2.584 1.00 82.25 75 ALA A CA 1
ATOM 588 C C . ALA A 1 75 ? 9.246 8.904 -2.516 1.00 82.25 75 ALA A C 1
ATOM 590 O O . ALA A 1 75 ? 10.031 9.380 -3.332 1.00 82.25 75 ALA A O 1
ATOM 591 N N . ASP A 1 76 ? 9.628 8.026 -1.592 1.00 82.12 76 ASP A N 1
ATOM 592 C CA . ASP A 1 76 ? 10.995 7.553 -1.446 1.00 82.12 76 ASP A CA 1
ATOM 593 C C . ASP A 1 76 ? 11.439 6.627 -2.597 1.00 82.12 76 ASP A C 1
ATOM 595 O O . ASP A 1 76 ? 12.519 6.829 -3.157 1.00 82.12 76 ASP A O 1
ATOM 599 N N . VAL A 1 77 ? 10.609 5.664 -3.012 1.00 81.44 77 VAL A N 1
ATOM 600 C CA . VAL A 1 77 ? 10.902 4.788 -4.165 1.00 81.44 77 VAL A CA 1
ATOM 601 C C . VAL A 1 77 ? 11.144 5.619 -5.425 1.00 81.44 77 VAL A C 1
ATOM 603 O O . VAL A 1 77 ? 12.082 5.349 -6.183 1.00 81.44 77 VAL A O 1
ATOM 606 N N . LEU A 1 78 ? 10.331 6.658 -5.638 1.00 75.62 78 LEU A N 1
ATOM 607 C CA . LEU A 1 78 ? 10.515 7.600 -6.735 1.00 75.62 78 LEU A CA 1
ATOM 608 C C . LEU A 1 78 ? 11.765 8.464 -6.523 1.00 75.62 78 LEU A C 1
ATOM 610 O O . LEU A 1 78 ? 12.568 8.565 -7.447 1.00 75.62 78 LEU A O 1
ATOM 614 N N . TYR A 1 79 ? 11.985 9.007 -5.319 1.00 72.62 79 TYR A N 1
ATOM 615 C CA . TYR A 1 79 ? 13.135 9.856 -4.988 1.00 72.62 79 TYR A CA 1
ATOM 616 C C . TYR A 1 79 ? 14.483 9.147 -5.171 1.00 72.62 79 TYR A C 1
ATOM 618 O O . TYR A 1 79 ? 15.379 9.682 -5.829 1.00 72.62 79 TYR A O 1
ATOM 626 N N . ARG A 1 80 ? 14.647 7.931 -4.631 1.00 69.25 80 ARG A N 1
ATOM 627 C CA . ARG A 1 80 ? 15.886 7.147 -4.775 1.00 69.25 80 ARG A CA 1
ATOM 628 C C . ARG A 1 80 ? 16.196 6.863 -6.239 1.00 69.25 80 ARG A C 1
ATOM 630 O O . ARG A 1 80 ?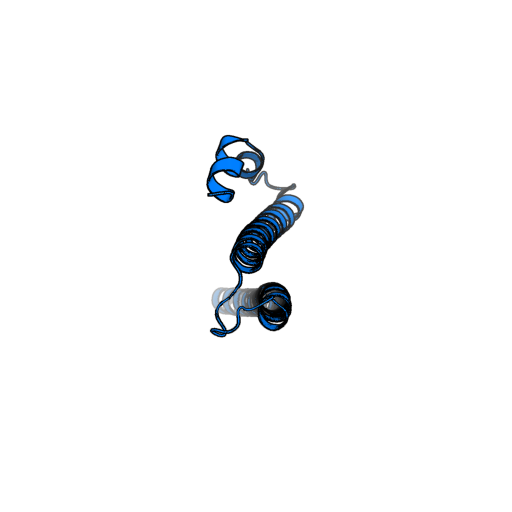 17.357 6.905 -6.636 1.00 69.25 80 ARG A O 1
ATOM 637 N N . ARG A 1 81 ? 15.162 6.622 -7.048 1.00 64.19 81 ARG A N 1
ATOM 638 C CA . ARG A 1 81 ? 15.296 6.352 -8.483 1.00 64.19 81 ARG A CA 1
ATOM 639 C C . ARG A 1 81 ? 15.503 7.625 -9.3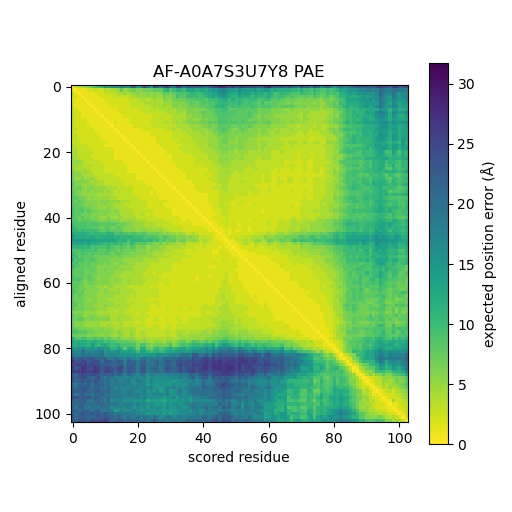09 1.00 64.19 81 ARG A C 1
ATOM 641 O O . ARG A 1 81 ? 16.129 7.566 -10.362 1.00 64.19 81 ARG A O 1
ATOM 648 N N . SER A 1 82 ? 15.029 8.772 -8.824 1.00 61.00 82 SER A N 1
ATOM 649 C CA . SER A 1 82 ? 15.175 10.083 -9.461 1.00 61.00 82 SER A CA 1
ATOM 650 C C . SER A 1 82 ? 16.369 10.897 -8.964 1.00 61.00 82 SER A C 1
ATOM 652 O O . SER A 1 82 ? 16.547 12.022 -9.429 1.00 61.00 82 SER A O 1
ATOM 654 N N . ARG A 1 83 ? 17.192 10.387 -8.035 1.00 55.34 83 ARG A N 1
ATOM 655 C CA . ARG A 1 83 ? 18.416 11.068 -7.562 1.00 55.34 83 ARG A CA 1
ATOM 656 C C . ARG A 1 83 ? 19.359 11.461 -8.703 1.00 55.34 83 ARG A C 1
ATOM 658 O O . ARG A 1 83 ? 20.110 12.417 -8.559 1.00 55.34 83 ARG A O 1
ATOM 665 N N . THR A 1 84 ? 19.263 10.777 -9.838 1.00 53.00 84 THR A N 1
ATOM 666 C CA . THR A 1 84 ? 20.032 11.055 -11.056 1.00 53.00 84 THR A CA 1
ATOM 667 C C . THR A 1 84 ? 19.394 12.126 -11.961 1.00 53.00 84 THR A C 1
ATOM 669 O O . THR A 1 84 ? 20.075 12.636 -12.839 1.00 53.00 84 THR A O 1
ATOM 672 N N . PHE A 1 85 ? 18.118 12.500 -11.758 1.00 53.56 85 PHE A N 1
ATOM 673 C CA . PHE A 1 85 ? 17.353 13.404 -12.646 1.00 53.56 85 PHE A CA 1
ATOM 674 C C . PHE A 1 85 ? 16.493 14.479 -11.937 1.00 53.56 85 PHE A C 1
ATOM 676 O O . PHE A 1 85 ? 15.697 15.152 -12.584 1.00 53.56 85 PHE A O 1
ATOM 683 N N . GLY A 1 86 ? 16.647 14.694 -10.624 1.00 51.72 86 GLY A N 1
ATOM 684 C CA . GLY A 1 86 ? 16.123 15.891 -9.946 1.00 51.72 86 GLY A CA 1
ATOM 685 C C . GLY A 1 86 ? 14.604 15.955 -9.716 1.00 51.72 86 GLY A C 1
ATOM 686 O O . GLY A 1 86 ? 14.043 17.047 -9.760 1.00 51.72 86 GLY A O 1
ATOM 687 N N . ALA A 1 87 ? 13.910 14.840 -9.445 1.00 55.62 87 ALA A N 1
ATOM 688 C CA . ALA A 1 87 ? 12.476 14.925 -9.130 1.00 55.62 87 ALA A CA 1
ATOM 689 C C . ALA A 1 87 ? 12.226 15.576 -7.741 1.00 55.62 87 ALA A C 1
ATOM 691 O O . ALA A 1 87 ? 12.795 15.130 -6.736 1.00 55.62 87 ALA A O 1
ATOM 692 N N . PRO A 1 88 ? 11.367 16.611 -7.644 1.00 58.44 88 PRO A N 1
ATOM 693 C CA . PRO A 1 88 ? 11.229 17.449 -6.459 1.00 58.44 88 PRO A CA 1
ATOM 694 C C . PRO A 1 88 ? 10.129 16.933 -5.519 1.00 58.44 88 PRO A C 1
ATOM 696 O O . PRO A 1 88 ? 9.138 17.611 -5.272 1.00 58.44 88 PRO A O 1
ATOM 699 N N . PHE A 1 89 ? 10.312 15.763 -4.903 1.00 58.31 89 PHE A N 1
ATOM 700 C CA . PHE A 1 89 ? 9.439 15.341 -3.788 1.00 58.31 89 PHE A CA 1
ATOM 701 C C . PHE A 1 89 ? 9.724 16.100 -2.477 1.00 58.31 89 PHE A C 1
ATOM 703 O O . PHE A 1 89 ? 9.128 15.810 -1.445 1.00 58.31 89 PHE A O 1
ATOM 710 N N . ARG A 1 90 ? 10.579 17.135 -2.519 1.00 60.72 90 ARG A N 1
ATOM 711 C CA . ARG A 1 90 ? 10.840 18.064 -1.407 1.00 60.72 90 ARG A CA 1
ATOM 712 C C . ARG A 1 90 ? 9.574 18.708 -0.845 1.00 60.72 90 ARG A C 1
ATOM 714 O O . ARG A 1 90 ? 9.549 19.013 0.337 1.00 60.72 90 ARG A O 1
ATOM 721 N N . ILE A 1 91 ? 8.535 18.892 -1.662 1.00 64.25 91 ILE A N 1
ATOM 722 C CA . ILE A 1 91 ? 7.269 19.463 -1.189 1.00 64.25 91 ILE A CA 1
ATOM 723 C C . ILE A 1 91 ? 6.528 18.531 -0.223 1.00 64.25 91 ILE A C 1
ATOM 725 O O . ILE A 1 91 ? 5.812 19.018 0.633 1.00 64.25 91 ILE A O 1
ATOM 729 N N . LEU A 1 92 ? 6.739 17.211 -0.302 1.00 60.09 92 LEU A N 1
ATOM 730 C CA . LEU A 1 92 ? 6.195 16.253 0.671 1.00 60.09 92 LEU A CA 1
ATOM 731 C C . LEU A 1 92 ? 6.999 16.232 1.981 1.00 60.09 92 LEU A C 1
ATOM 733 O O . LEU A 1 92 ? 6.537 15.683 2.973 1.00 60.09 92 LEU A O 1
ATOM 737 N N . LEU A 1 93 ? 8.197 16.828 1.972 1.00 62.50 93 LEU A N 1
ATOM 738 C CA . LEU A 1 93 ? 9.053 17.017 3.144 1.00 62.50 93 LEU A CA 1
ATOM 739 C C . LEU A 1 93 ? 8.857 18.395 3.799 1.00 62.50 93 LEU A C 1
ATOM 741 O O . LEU A 1 93 ? 9.536 18.686 4.777 1.00 62.50 93 LEU A O 1
ATOM 745 N N . SER A 1 94 ? 7.999 19.263 3.250 1.00 68.00 94 SER A N 1
ATOM 746 C CA . SER A 1 94 ? 7.675 20.549 3.870 1.00 68.00 94 SER A CA 1
ATOM 747 C C . SER A 1 94 ? 6.464 20.413 4.788 1.00 68.00 94 SER A C 1
ATOM 749 O O . SER A 1 94 ? 5.559 19.626 4.509 1.00 68.00 94 SER A O 1
ATOM 751 N N . ASP A 1 95 ? 6.406 21.228 5.841 1.00 67.31 95 ASP A N 1
ATOM 752 C CA . ASP A 1 95 ? 5.302 21.210 6.811 1.00 67.31 95 ASP A CA 1
ATOM 753 C C . ASP A 1 95 ? 3.936 21.411 6.140 1.00 67.31 95 ASP A C 1
ATOM 755 O O . ASP A 1 95 ? 2.960 20.760 6.496 1.00 67.31 95 ASP A O 1
ATOM 759 N N . ALA A 1 96 ? 3.870 22.250 5.100 1.00 68.81 96 ALA A N 1
ATOM 760 C CA . ALA A 1 96 ? 2.648 22.489 4.333 1.00 68.81 96 ALA A CA 1
ATOM 761 C C . ALA A 1 96 ? 2.216 21.276 3.489 1.00 68.81 96 ALA A C 1
ATOM 763 O O . ALA A 1 96 ? 1.021 21.016 3.344 1.00 68.81 96 ALA A O 1
ATOM 764 N N . GLY A 1 97 ? 3.168 20.534 2.915 1.00 66.88 97 GLY A N 1
ATOM 765 C CA . GLY A 1 97 ? 2.859 19.298 2.198 1.00 66.88 97 GLY A CA 1
ATOM 766 C C . GLY A 1 97 ? 2.474 18.173 3.149 1.00 66.88 97 GLY A C 1
ATOM 767 O O . GLY A 1 97 ? 1.542 17.431 2.860 1.00 66.88 97 GLY A O 1
ATOM 768 N N . PHE A 1 98 ? 3.135 18.093 4.303 1.00 67.44 98 PHE A N 1
ATOM 769 C CA . PHE A 1 98 ? 2.842 17.106 5.335 1.00 67.44 98 PHE A CA 1
ATOM 770 C C . PHE A 1 98 ? 1.479 17.350 6.001 1.00 67.44 98 PHE A C 1
ATOM 772 O O . PHE A 1 98 ? 0.706 16.410 6.164 1.00 67.44 98 PHE A O 1
ATOM 779 N N . ALA A 1 99 ? 1.128 18.606 6.297 1.00 68.75 99 ALA A N 1
ATOM 780 C CA . ALA A 1 99 ? -0.176 18.975 6.855 1.00 68.75 99 ALA A CA 1
ATOM 781 C C . ALA A 1 99 ? -1.338 18.557 5.937 1.00 68.75 99 ALA A C 1
ATOM 783 O O . ALA A 1 99 ? -2.315 17.983 6.403 1.00 68.75 99 ALA A O 1
ATOM 784 N N . ARG A 1 100 ? -1.186 18.734 4.618 1.00 65.56 100 ARG A N 1
ATOM 785 C CA . ARG A 1 100 ? -2.172 18.293 3.613 1.00 65.56 100 ARG A CA 1
ATOM 786 C C . ARG A 1 100 ? -2.304 16.774 3.476 1.00 65.56 100 ARG A C 1
ATOM 788 O O . ARG A 1 100 ? -3.241 16.310 2.836 1.00 65.56 100 ARG A O 1
ATOM 795 N N . LEU A 1 101 ? -1.354 16.002 4.006 1.00 60.25 101 LEU A N 1
ATOM 796 C CA . LEU A 1 101 ? -1.407 14.537 4.015 1.00 60.25 101 LEU A CA 1
ATOM 797 C C . LEU A 1 101 ? -2.035 13.964 5.292 1.00 60.25 101 LEU A C 1
ATOM 799 O O . LEU A 1 101 ? -2.407 12.789 5.292 1.00 60.25 101 LEU A O 1
ATOM 803 N N . ALA A 1 102 ? -2.093 14.758 6.364 1.00 55.44 102 ALA A N 1
ATOM 804 C CA . ALA A 1 102 ? -2.548 14.340 7.688 1.00 55.44 102 ALA A CA 1
ATOM 805 C C . ALA A 1 102 ? -4.030 14.662 7.978 1.00 55.44 102 ALA A C 1
ATOM 807 O O . ALA A 1 102 ? -4.579 14.100 8.929 1.00 55.44 102 ALA A O 1
ATOM 808 N N . GLU A 1 103 ? -4.661 15.531 7.179 1.00 49.97 103 GLU A N 1
ATOM 809 C CA . GLU A 1 103 ? -6.120 15.769 7.168 1.00 49.97 103 GLU A CA 1
ATOM 810 C C . GLU A 1 103 ? -6.899 14.573 6.585 1.00 49.97 103 GLU A C 1
ATOM 812 O O . GLU A 1 103 ? -7.861 14.119 7.256 1.00 49.97 103 GLU A O 1
#

Organism: NCBI:txid141414

Secondary structure (DSSP, 8-state):
-HHHHHHHHHHHHHHHHHHHHHHHHHHHHHHHHHHHHHHHHH--B-TTSPBPHHHHHHHHHHHHHHHHHHHHHHHHHHHHHHTTTT--GGGGGSHHHHHHHH-

pLDDT: mean 85.81, std 14.59, range [49.97, 97.62]

Radius of gyration: 20.53 Å; Cα contacts (8 Å, |Δi|>4): 33; chains: 1; bounding box: 45×30×65 Å

Mean predicted aligned error: 7.7 Å